Protein AF-A0A7L8G9M9-F1 (afdb_monomer)

Secondary structure (DSSP, 8-state):
---GGGB-TTT-SBPSSEEE-TTS-EEEHHHHH--

InterPro domains:
  IPR003613 U-box domain [PF04564] (2-35)
  IPR003613 U-box domain [PS51698] (1-35)
  IPR013083 Zinc finger, RING/FYVE/PHD-type [G3DSA:3.30.40.10] (1-35)

Radius of gyration: 9.19 Å; Cα contacts (8 Å, |Δi|>4): 40; chains: 1; bounding box: 23×19×20 Å

Sequence (35 aa):
EVPDYLCGKISFDLMREPVITPSGITYDRKDIEEH

Foldseek 3Di:
DDDQVQAAPQPSHGAPAWDADPVGHIHRPVRVVVD

Structure (mmCIF, N/CA/C/O backbone):
data_AF-A0A7L8G9M9-F1
#
_entry.id   AF-A0A7L8G9M9-F1
#
loop_
_atom_site.group_PDB
_atom_site.id
_atom_site.type_symbol
_atom_site.label_atom_id
_atom_site.label_alt_id
_atom_site.label_comp_id
_atom_site.label_asym_id
_atom_site.label_entity_id
_atom_site.label_seq_id
_atom_site.pdbx_PDB_ins_code
_atom_site.Cartn_x
_atom_site.Cartn_y
_atom_site.Cartn_z
_atom_site.occupancy
_atom_site.B_iso_or_equiv
_atom_site.auth_seq_id
_atom_site.auth_comp_id
_atom_site.auth_asym_id
_atom_site.auth_atom_id
_atom_site.pdbx_PDB_model_num
ATOM 1 N N . GLU A 1 1 ? -15.343 -2.820 13.485 1.00 85.94 1 GLU A N 1
ATOM 2 C CA . GLU A 1 1 ? -14.036 -2.174 13.247 1.00 85.94 1 GLU A CA 1
ATOM 3 C C . GLU A 1 1 ? -13.578 -2.471 11.832 1.00 85.94 1 GLU A C 1
ATOM 5 O O . GLU A 1 1 ? -13.994 -3.486 11.278 1.00 85.94 1 GLU A O 1
ATOM 10 N N . VAL A 1 2 ? -12.792 -1.574 11.239 1.00 88.44 2 VAL A N 1
ATOM 11 C CA . VAL A 1 2 ? -12.180 -1.791 9.922 1.00 88.44 2 VAL A CA 1
ATOM 12 C C . VAL A 1 2 ? -10.903 -2.613 10.127 1.00 88.44 2 VAL A C 1
ATOM 14 O O . VAL A 1 2 ? -10.115 -2.244 10.990 1.00 88.44 2 VAL A O 1
ATOM 17 N N . PRO A 1 3 ? -10.687 -3.719 9.393 1.00 96.12 3 PRO A N 1
ATOM 18 C CA . PRO A 1 3 ? -9.444 -4.477 9.492 1.00 96.12 3 PRO A CA 1
ATOM 19 C C . PRO A 1 3 ? -8.212 -3.681 9.042 1.00 96.12 3 PRO A C 1
ATOM 21 O O . PRO A 1 3 ? -8.204 -3.134 7.941 1.00 96.12 3 PRO A O 1
ATOM 24 N N . ASP A 1 4 ? -7.135 -3.727 9.826 1.00 94.38 4 ASP A N 1
ATOM 25 C CA . ASP A 1 4 ? -5.896 -2.970 9.575 1.00 94.38 4 ASP A CA 1
ATOM 26 C C . ASP A 1 4 ? -5.237 -3.259 8.219 1.00 94.38 4 ASP A C 1
ATOM 28 O O . ASP A 1 4 ? -4.559 -2.404 7.656 1.00 94.38 4 ASP A O 1
ATOM 32 N N . TYR A 1 5 ? -5.420 -4.460 7.660 1.00 94.56 5 TYR A N 1
ATOM 33 C CA . TYR A 1 5 ? -4.860 -4.810 6.347 1.00 94.56 5 TYR A CA 1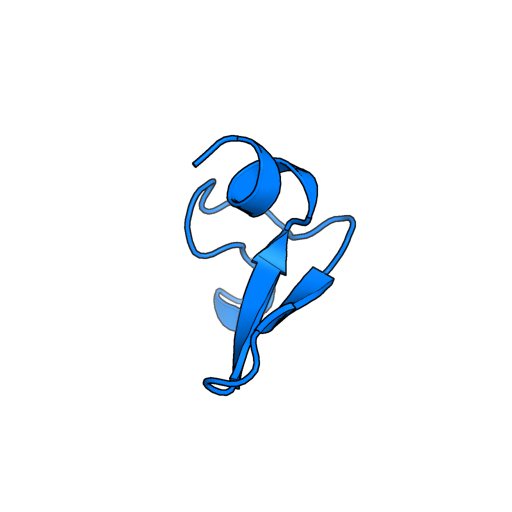
ATOM 34 C C . TYR A 1 5 ? -5.559 -4.098 5.178 1.00 94.56 5 TYR A C 1
ATOM 36 O O . TYR A 1 5 ? -5.063 -4.151 4.053 1.00 94.56 5 TYR A O 1
ATOM 44 N N . LEU A 1 6 ? -6.701 -3.451 5.428 1.00 96.88 6 LEU A N 1
ATOM 45 C CA . LEU A 1 6 ? -7.375 -2.574 4.471 1.00 96.88 6 LEU A CA 1
ATOM 46 C C . LEU A 1 6 ? -6.916 -1.113 4.599 1.00 96.88 6 LEU A C 1
ATOM 48 O O . LEU A 1 6 ? -7.263 -0.295 3.746 1.00 96.88 6 LEU A O 1
ATOM 52 N N . CYS A 1 7 ? -6.142 -0.781 5.635 1.00 97.06 7 CYS A N 1
ATOM 53 C CA . CYS A 1 7 ? -5.652 0.568 5.876 1.00 97.06 7 CYS A CA 1
ATOM 54 C C . CYS A 1 7 ? -4.271 0.797 5.246 1.00 97.06 7 CYS A C 1
ATOM 56 O O . CYS A 1 7 ? -3.418 -0.098 5.205 1.00 97.06 7 CYS A O 1
ATOM 58 N N . GLY A 1 8 ? -4.050 2.015 4.754 1.00 96.44 8 GLY A N 1
ATOM 59 C CA . GLY A 1 8 ? -2.789 2.436 4.159 1.00 96.44 8 GLY A CA 1
ATOM 60 C C . GLY A 1 8 ? -1.667 2.494 5.194 1.00 96.44 8 GLY A C 1
ATOM 61 O O . GLY A 1 8 ? -1.888 2.779 6.369 1.00 96.44 8 GLY A O 1
ATOM 62 N N . LYS A 1 9 ? -0.428 2.247 4.758 1.00 95.50 9 LYS A N 1
ATOM 63 C CA . LYS A 1 9 ? 0.757 2.280 5.636 1.00 95.50 9 LYS A CA 1
ATOM 64 C C . LYS A 1 9 ? 1.227 3.695 6.007 1.00 95.50 9 LYS A C 1
ATOM 66 O O . LYS A 1 9 ? 2.109 3.813 6.850 1.00 95.50 9 LYS A O 1
ATOM 71 N N 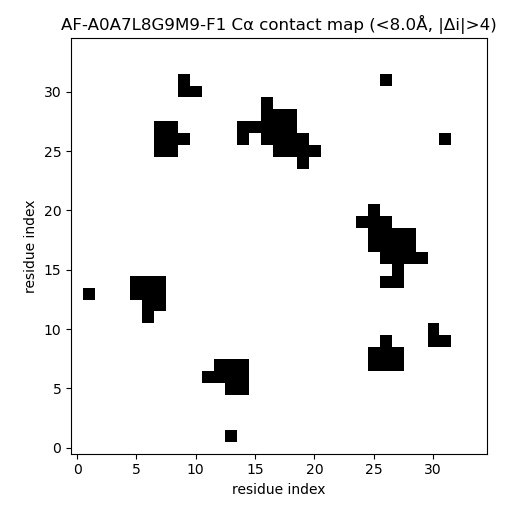. ILE A 1 10 ? 0.676 4.726 5.362 1.00 96.25 10 ILE A N 1
ATOM 72 C CA . ILE A 1 10 ? 1.065 6.135 5.526 1.00 96.25 10 ILE A CA 1
ATOM 73 C C . ILE A 1 10 ? -0.053 6.918 6.227 1.00 96.25 10 ILE A C 1
ATOM 75 O O . ILE A 1 10 ? 0.173 7.438 7.315 1.00 96.25 10 ILE A O 1
ATOM 79 N N . SER A 1 11 ? -1.259 6.966 5.650 1.00 95.31 11 SER A N 1
ATOM 80 C 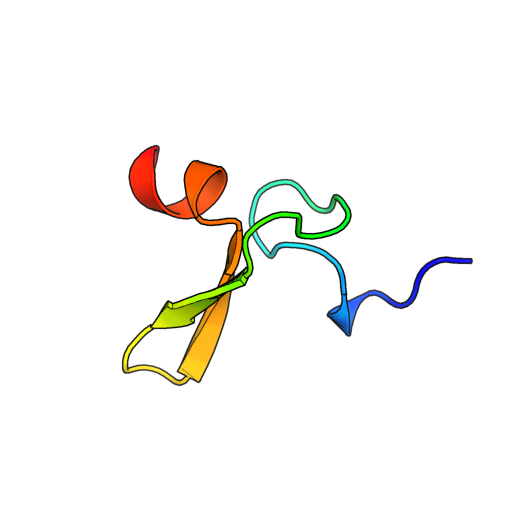CA . SER A 1 11 ? -2.414 7.665 6.242 1.00 95.31 11 SER A CA 1
ATOM 81 C C . SER A 1 11 ? -3.036 6.955 7.447 1.00 95.31 11 SER A C 1
ATOM 83 O O . SER A 1 11 ? -3.692 7.606 8.253 1.00 95.31 11 SER A O 1
ATOM 85 N N . PHE A 1 12 ? -2.848 5.635 7.578 1.00 95.56 12 PHE A N 1
ATOM 86 C CA . PHE A 1 12 ? -3.573 4.769 8.525 1.00 95.56 12 PHE A CA 1
ATOM 87 C C . PHE A 1 12 ? -5.101 4.744 8.323 1.00 95.56 12 PHE A C 1
ATOM 89 O O . PHE A 1 12 ? -5.820 4.149 9.126 1.00 95.56 12 PHE A O 1
ATOM 96 N N . ASP A 1 13 ? -5.585 5.310 7.217 1.00 95.88 13 ASP A N 1
ATOM 97 C CA . ASP A 1 13 ? -6.984 5.304 6.804 1.00 95.88 13 ASP A CA 1
ATOM 98 C C . ASP A 1 13 ? -7.263 4.185 5.793 1.00 95.88 13 ASP A C 1
ATOM 100 O O . ASP A 1 13 ? -6.354 3.589 5.212 1.00 95.88 13 ASP A O 1
ATOM 104 N N . LEU A 1 14 ? -8.547 3.896 5.562 1.00 97.00 14 LEU A N 1
ATOM 105 C CA . LEU A 1 14 ? -8.986 2.931 4.553 1.00 97.00 14 LEU A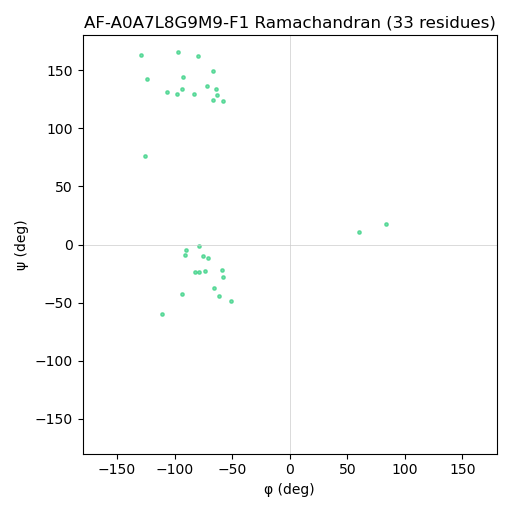 CA 1
ATOM 106 C C . LEU A 1 14 ? -8.480 3.334 3.157 1.00 97.00 14 LEU A C 1
ATOM 108 O O . LEU A 1 14 ? -8.835 4.406 2.662 1.00 97.00 14 LEU A O 1
ATOM 112 N N . MET A 1 15 ? -7.744 2.433 2.499 1.00 97.56 15 MET A N 1
ATOM 113 C CA . MET A 1 15 ? -7.231 2.662 1.146 1.00 97.56 15 MET A CA 1
ATOM 114 C C . MET A 1 15 ? -8.381 2.823 0.142 1.00 97.56 15 MET A C 1
ATOM 116 O O . MET A 1 15 ? -9.283 1.982 0.063 1.00 97.56 15 MET A O 1
ATOM 120 N N . ARG A 1 16 ? -8.341 3.892 -0.651 1.00 97.75 16 ARG A N 1
ATOM 121 C CA . ARG A 1 16 ? -9.264 4.172 -1.760 1.00 97.75 16 ARG A CA 1
ATOM 122 C C . ARG A 1 16 ? -8.710 3.664 -3.080 1.00 97.75 16 ARG A C 1
ATOM 124 O O . ARG A 1 16 ? -9.448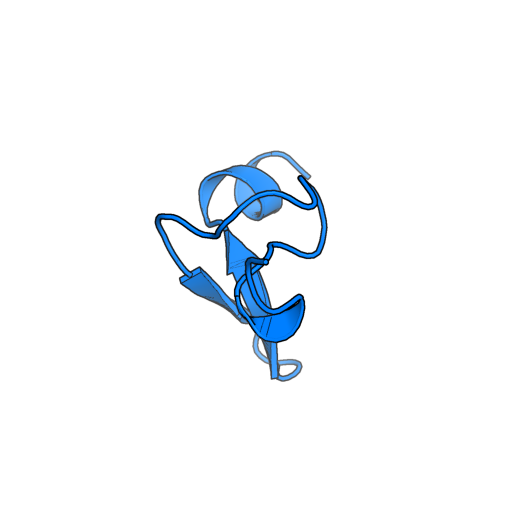 3.047 -3.846 1.00 97.75 16 ARG A O 1
ATOM 131 N N . GLU A 1 17 ? -7.420 3.880 -3.311 1.00 98.25 17 GLU A N 1
ATOM 132 C CA . GLU A 1 17 ? -6.726 3.481 -4.537 1.00 98.25 17 GLU A CA 1
ATOM 133 C C . GLU A 1 17 ? -5.496 2.624 -4.206 1.00 98.25 17 GLU A C 1
ATOM 135 O O . GLU A 1 17 ? -4.369 3.118 -4.247 1.00 98.25 17 GLU A O 1
ATOM 140 N N . PRO A 1 18 ? -5.680 1.338 -3.849 1.00 97.88 18 PRO A N 1
ATOM 141 C CA . PRO A 1 18 ? -4.571 0.480 -3.454 1.00 97.88 18 PRO A CA 1
ATOM 142 C C . PRO A 1 18 ? -3.629 0.200 -4.634 1.00 97.88 18 PRO A C 1
ATOM 144 O O . PRO A 1 18 ? -4.042 -0.329 -5.669 1.00 97.88 18 PRO A O 1
ATOM 147 N N . VAL A 1 19 ? -2.344 0.500 -4.454 1.00 98.19 19 VAL A N 1
ATOM 148 C CA . VAL A 1 19 ? -1.259 0.213 -5.403 1.00 98.19 19 VAL A CA 1
ATOM 149 C C . VAL A 1 19 ? -0.170 -0.614 -4.730 1.00 98.19 19 VAL A C 1
ATOM 151 O O . VAL A 1 19 ? 0.130 -0.410 -3.556 1.00 98.19 19 VAL A O 1
ATOM 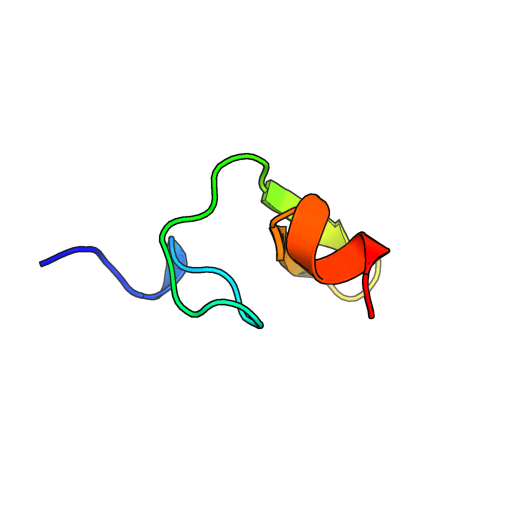154 N N . ILE A 1 20 ? 0.423 -1.559 -5.466 1.00 98.19 20 ILE A N 1
ATOM 155 C CA . ILE A 1 20 ? 1.467 -2.457 -4.956 1.00 98.19 20 ILE A CA 1
ATOM 156 C C . ILE A 1 20 ? 2.840 -2.074 -5.512 1.00 98.19 20 ILE A C 1
ATOM 158 O O . ILE A 1 20 ? 3.009 -1.894 -6.719 1.0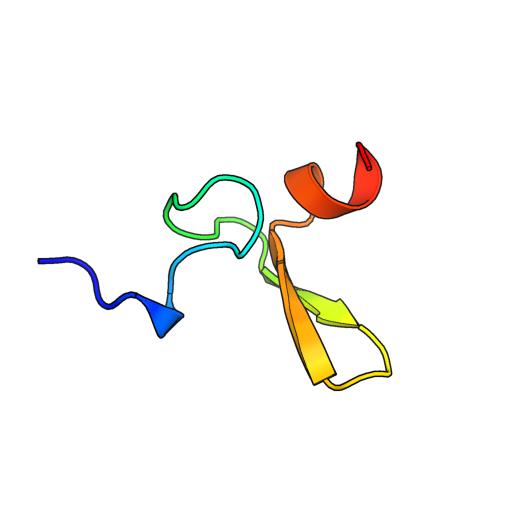0 98.19 20 ILE A O 1
ATOM 162 N N . THR A 1 21 ? 3.835 -1.961 -4.635 1.00 96.88 21 THR A N 1
ATOM 163 C CA . THR A 1 21 ? 5.236 -1.768 -5.028 1.00 96.88 21 THR A CA 1
ATOM 164 C C . THR A 1 21 ? 5.882 -3.097 -5.447 1.00 96.88 21 THR A C 1
ATOM 166 O O . THR A 1 21 ? 5.419 -4.165 -5.042 1.00 96.88 21 THR A O 1
ATOM 169 N N . PRO A 1 22 ? 7.016 -3.086 -6.177 1.00 98.25 22 PRO A N 1
ATOM 170 C CA . PRO A 1 22 ? 7.758 -4.314 -6.490 1.00 98.25 22 PRO A CA 1
ATOM 171 C C . PRO A 1 22 ? 8.233 -5.112 -5.264 1.00 98.25 22 PRO A C 1
ATOM 173 O O . PRO A 1 22 ? 8.469 -6.311 -5.374 1.00 98.25 22 PRO A O 1
ATOM 176 N N . SER A 1 23 ? 8.360 -4.473 -4.093 1.00 97.50 23 SER A N 1
ATOM 177 C CA . SER A 1 23 ? 8.674 -5.144 -2.823 1.00 97.50 23 SER A CA 1
ATOM 178 C C . SER A 1 23 ? 7.466 -5.832 -2.173 1.00 97.50 23 SER A C 1
ATOM 180 O O . SER A 1 23 ? 7.616 -6.454 -1.123 1.00 97.50 23 SER A O 1
ATOM 182 N N . GLY A 1 24 ? 6.279 -5.742 -2.782 1.00 97.31 24 GLY A N 1
ATOM 183 C CA . GLY A 1 24 ? 5.054 -6.382 -2.305 1.00 97.31 24 GLY A CA 1
ATOM 184 C C . GLY A 1 24 ? 4.303 -5.591 -1.233 1.00 97.31 24 GLY A C 1
ATOM 185 O O . GLY A 1 24 ? 3.479 -6.169 -0.528 1.00 97.31 24 GLY A O 1
ATOM 186 N N . ILE A 1 25 ? 4.581 -4.293 -1.082 1.00 97.38 25 ILE A N 1
ATOM 187 C CA . ILE A 1 25 ? 3.907 -3.440 -0.098 1.00 97.38 25 ILE A CA 1
ATOM 188 C C . ILE A 1 25 ? 2.779 -2.672 -0.790 1.00 97.38 25 ILE A C 1
ATOM 190 O O . ILE A 1 25 ? 2.995 -2.051 -1.831 1.00 97.38 25 ILE A O 1
ATOM 194 N N . THR A 1 26 ? 1.582 -2.717 -0.204 1.00 98.19 26 THR A N 1
ATOM 195 C CA . THR A 1 26 ? 0.412 -1.977 -0.689 1.00 98.19 26 THR A CA 1
ATOM 196 C C . THR A 1 26 ? 0.288 -0.629 0.018 1.00 98.19 26 THR A C 1
ATOM 198 O O . THR A 1 26 ? 0.371 -0.564 1.247 1.00 98.19 26 THR A O 1
ATOM 201 N N . TYR A 1 27 ? 0.047 0.425 -0.756 1.00 97.62 27 TYR A N 1
ATOM 202 C CA . TYR A 1 27 ? -0.211 1.788 -0.290 1.00 97.62 27 TYR A CA 1
ATOM 203 C C . TYR A 1 27 ? -1.478 2.335 -0.941 1.00 97.62 27 TYR A C 1
ATOM 205 O O . TYR A 1 27 ? -1.910 1.821 -1.972 1.00 97.62 27 TYR A O 1
ATOM 213 N N . ASP A 1 28 ? -2.040 3.402 -0.380 1.00 98.25 28 ASP A N 1
ATOM 214 C CA . ASP A 1 28 ? -2.928 4.262 -1.157 1.00 98.25 28 ASP A CA 1
ATOM 215 C C . ASP A 1 28 ? -2.086 5.053 -2.172 1.00 98.25 28 ASP A C 1
ATOM 217 O O . ASP A 1 28 ? -1.008 5.547 -1.826 1.00 98.25 28 ASP A O 1
ATOM 221 N N . ARG A 1 29 ? -2.552 5.155 -3.421 1.00 97.88 29 ARG A N 1
ATOM 222 C CA . ARG A 1 29 ? -1.874 5.879 -4.504 1.00 97.88 29 ARG A CA 1
ATOM 223 C C . ARG A 1 29 ? -1.484 7.292 -4.088 1.00 97.88 29 ARG A C 1
ATOM 225 O O . ARG A 1 29 ? -0.345 7.687 -4.315 1.00 97.88 29 ARG A O 1
ATOM 232 N N . LYS A 1 30 ? -2.418 8.038 -3.493 1.00 97.25 30 LYS A N 1
ATOM 233 C CA . LYS A 1 30 ? -2.169 9.436 -3.128 1.00 97.25 30 LYS A CA 1
ATOM 234 C C . LYS A 1 30 ? -1.022 9.533 -2.124 1.00 97.25 30 LYS A C 1
ATOM 236 O O . LYS A 1 30 ? -0.126 10.354 -2.281 1.00 97.25 30 LYS A O 1
ATOM 241 N N . ASP A 1 31 ? -1.043 8.659 -1.125 1.00 97.25 31 ASP A N 1
ATOM 242 C CA . ASP A 1 31 ? -0.066 8.681 -0.045 1.00 97.25 31 ASP A CA 1
ATOM 243 C C . ASP A 1 31 ? 1.357 8.364 -0.537 1.00 97.25 31 ASP A C 1
ATOM 245 O O . ASP A 1 31 ? 2.318 8.942 -0.036 1.00 97.25 31 ASP A O 1
ATOM 249 N N . ILE A 1 32 ? 1.510 7.437 -1.494 1.00 97.31 32 ILE A N 1
ATOM 250 C CA . ILE A 1 32 ? 2.830 7.026 -2.007 1.00 97.31 32 ILE A CA 1
ATOM 251 C C . ILE A 1 32 ? 3.388 7.970 -3.081 1.00 97.31 32 ILE A C 1
ATOM 253 O O . ILE A 1 32 ? 4.597 8.005 -3.278 1.00 97.31 32 ILE A O 1
ATOM 257 N N . GLU A 1 33 ? 2.540 8.728 -3.779 1.00 96.56 33 GLU A N 1
ATOM 258 C CA . GLU A 1 33 ? 2.977 9.735 -4.760 1.00 96.56 33 GLU A CA 1
ATOM 259 C C . GLU A 1 33 ? 3.454 11.043 -4.091 1.00 96.56 33 GLU A C 1
ATOM 261 O O . GLU A 1 33 ? 4.243 11.777 -4.685 1.00 96.56 33 GLU A O 1
ATOM 266 N N . GLU A 1 34 ? 3.008 11.330 -2.861 1.00 94.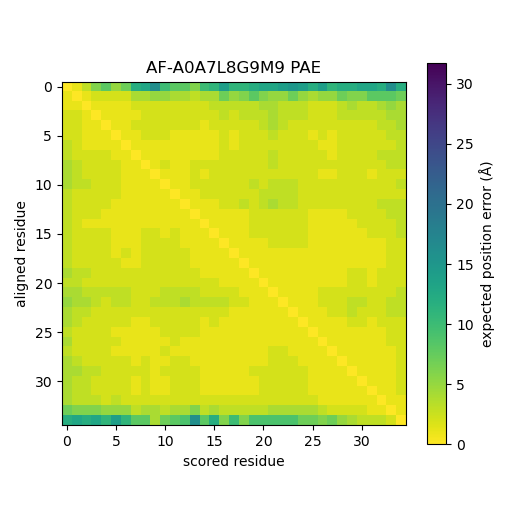50 34 GLU A N 1
ATOM 267 C CA . GLU A 1 34 ? 3.382 12.523 -2.077 1.00 94.50 34 GLU A CA 1
ATOM 268 C C . GLU A 1 34 ? 4.629 12.327 -1.175 1.00 94.50 34 GLU A C 1
ATOM 270 O O . GLU A 1 34 ? 5.068 13.292 -0.542 1.00 94.50 34 GLU A O 1
ATOM 275 N N . HIS A 1 35 ? 5.200 11.114 -1.104 1.00 85.19 35 HIS A N 1
ATOM 276 C CA . HIS A 1 35 ? 6.354 10.755 -0.256 1.00 85.19 35 HIS A CA 1
ATOM 277 C C . HIS A 1 35 ? 7.690 10.771 -1.013 1.00 85.19 35 HIS A C 1
ATOM 279 O O . HIS A 1 35 ? 8.651 11.376 -0.484 1.00 85.19 35 HIS A O 1
#

Solvent-accessible surface area (backbone atoms only — not comparable to full-atom values): 2306 Å² total; per-residue (Å²): 136,83,62,70,90,54,30,18,82,77,80,68,41,76,45,86,48,75,40,73,45,97,88,71,52,64,31,22,49,71,60,64,75,76,108

Organism: NCBI:txid2585101

Nearest PDB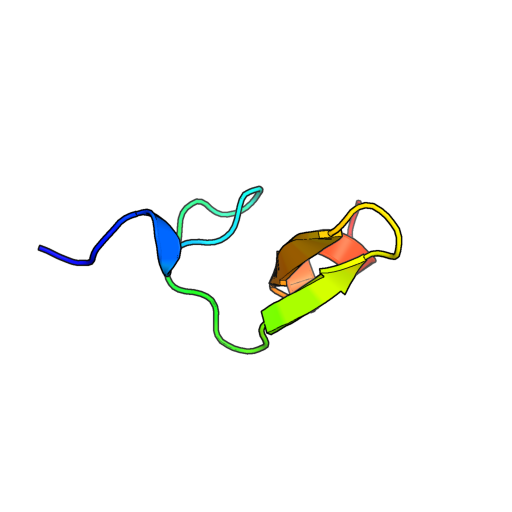 structures (foldseek):
  2f42-assembly1_A-2  TM=1.002E+00  e=7.870E-05  Danio rerio
  5h7r-assembly1_D  TM=9.653E-01  e=5.629E-02  Homo sapiens
  8a58-assembly1_D  TM=9.305E-01  e=1.056E-01  Homo sapiens
  3hcs-assembly1_A  TM=9.378E-01  e=1.982E-01  Homo sapiens
  7l3l-assembly2_D  TM=8.842E-01  e=2.444E-01  Homo sapiens

Mean predicted aligned error: 2.29 Å

pLDDT: mean 96.01, std 3.13, range [85.19, 98.25]